Protein AF-A0A8B3FBJ7-F1 (afdb_monomer_lite)

Secondary structure (DSSP, 8-state):
--EEEEE-SSSS-EEEEE-HHHHHHHTTS-HHHHHHHHHHHHHHHHTT-TTEEE-HHHHHHHHHHHHHH-------HHHHHHHHHHHHHHHHSS---HHHHHHHHHHHHHHHHTTS--

pLDDT: mean 89.57, std 11.37, range [34.84, 97.5]

Sequence (118 aa):
MYYSIRKSRASNLHIISFKKSFFKRIENEDGWVVRVFIHVLLHKIREFKPNAVLDLDSESKINDIINKNGDYISNDHVFTVISESFIDGLTHSTIKDFEVIFTAISTFFMKVLASDVK

Structure (mmCIF, N/CA/C/O backbone):
data_AF-A0A8B3FBJ7-F1
#
_entry.id   AF-A0A8B3FBJ7-F1
#
loop_
_atom_site.group_PDB
_atom_site.id
_atom_site.type_symbol
_atom_site.label_atom_id
_atom_site.label_alt_id
_atom_site.label_comp_id
_atom_site.label_asym_id
_atom_site.label_entity_id
_atom_site.label_seq_id
_atom_site.pdbx_PDB_ins_code
_atom_site.Cartn_x
_atom_site.Cartn_y
_atom_site.Cartn_z
_atom_site.occupancy
_atom_site.B_iso_or_equiv
_atom_site.auth_seq_id
_atom_site.auth_comp_id
_atom_site.auth_asym_id
_atom_site.auth_atom_id
_atom_site.pdbx_PDB_model_num
ATOM 1 N N . MET A 1 1 ? 4.885 -4.779 13.371 1.00 77.12 1 MET A N 1
ATOM 2 C CA . MET A 1 1 ? 3.461 -4.515 13.038 1.00 77.12 1 MET A CA 1
ATOM 3 C C . MET A 1 1 ? 3.309 -3.062 12.604 1.00 77.12 1 MET A C 1
ATOM 5 O O . MET A 1 1 ? 3.474 -2.182 13.442 1.00 77.12 1 MET A O 1
ATOM 9 N N . TYR A 1 2 ? 3.052 -2.818 11.318 1.00 89.06 2 TYR A N 1
ATOM 10 C CA . TYR A 1 2 ? 3.086 -1.482 10.704 1.00 89.06 2 TYR A CA 1
ATOM 11 C C . TYR A 1 2 ? 1.847 -0.621 10.899 1.00 89.06 2 TYR A C 1
ATOM 13 O O . TYR A 1 2 ? 1.921 0.593 10.746 1.00 89.06 2 TYR A O 1
ATOM 21 N N . TYR A 1 3 ? 0.733 -1.226 11.280 1.00 92.75 3 TYR A N 1
ATOM 22 C CA . TYR A 1 3 ? -0.527 -0.527 11.461 1.00 92.75 3 TYR A CA 1
ATOM 23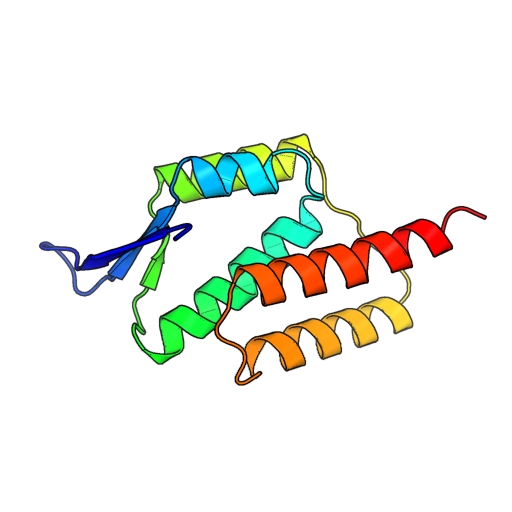 C C . TYR A 1 3 ? -1.313 -1.134 12.624 1.00 92.75 3 TYR A C 1
ATOM 25 O O . TYR A 1 3 ? -0.951 -2.180 13.172 1.00 92.75 3 TYR A O 1
ATOM 33 N N . SER A 1 4 ? -2.377 -0.458 13.024 1.00 94.31 4 SER A N 1
ATOM 34 C CA . SER A 1 4 ? -3.419 -0.972 13.905 1.00 94.31 4 SER A CA 1
ATOM 35 C C . SER A 1 4 ? -4.779 -0.771 13.248 1.00 94.31 4 SER A C 1
ATOM 37 O O . SER A 1 4 ? -4.952 0.120 12.420 1.00 94.31 4 SER A O 1
ATOM 39 N N . ILE A 1 5 ? -5.745 -1.612 13.616 1.00 95.00 5 ILE A N 1
ATOM 40 C CA . ILE A 1 5 ? -7.137 -1.471 13.188 1.00 95.00 5 ILE A CA 1
ATOM 41 C C . ILE A 1 5 ? -7.985 -1.277 14.439 1.00 95.00 5 ILE A C 1
ATOM 43 O O . ILE A 1 5 ? -7.952 -2.113 15.343 1.00 95.00 5 ILE A O 1
ATOM 47 N N . ARG A 1 6 ? -8.770 -0.200 14.484 1.00 94.75 6 ARG A N 1
ATOM 48 C CA . ARG A 1 6 ? -9.762 0.048 15.541 1.00 94.75 6 ARG A CA 1
ATOM 49 C C . ARG A 1 6 ? -11.160 0.160 14.946 1.00 94.75 6 ARG A C 1
ATOM 51 O O . ARG A 1 6 ? -11.324 0.666 13.843 1.00 94.75 6 ARG A O 1
ATOM 58 N N . LYS A 1 7 ? -12.186 -0.289 15.668 1.00 93.94 7 LYS A N 1
ATOM 59 C CA . LYS A 1 7 ? -13.582 -0.035 15.281 1.00 93.94 7 LYS A CA 1
ATOM 60 C C . LYS A 1 7 ? -13.982 1.367 15.747 1.00 93.94 7 LYS A C 1
ATOM 62 O O . LYS A 1 7 ? -13.713 1.723 16.895 1.00 93.94 7 LYS A O 1
ATOM 67 N N . SER A 1 8 ? -14.605 2.152 14.873 1.00 90.31 8 SER A N 1
ATOM 68 C CA . SER A 1 8 ? -15.212 3.427 15.259 1.00 90.31 8 SER A CA 1
ATOM 69 C C . SER A 1 8 ? -16.352 3.191 16.256 1.00 90.31 8 SER A C 1
ATOM 71 O O . SER A 1 8 ? -17.084 2.208 16.160 1.00 90.31 8 SER A O 1
ATOM 73 N N . ARG A 1 9 ? -16.497 4.086 17.240 1.00 86.00 9 ARG A N 1
ATOM 74 C CA . ARG A 1 9 ? -17.629 4.055 18.185 1.00 86.00 9 ARG A CA 1
ATOM 75 C C . ARG A 1 9 ? -18.882 4.708 17.604 1.00 86.00 9 ARG A C 1
ATOM 77 O O . ARG A 1 9 ? -19.982 4.330 17.977 1.00 86.00 9 ARG A O 1
ATOM 84 N N . ALA A 1 10 ? -18.698 5.678 16.709 1.00 84.50 10 ALA A N 1
ATOM 85 C CA . ALA A 1 10 ? -19.773 6.467 16.113 1.00 84.50 10 ALA A CA 1
ATOM 86 C C . ALA A 1 10 ? -20.278 5.889 14.780 1.00 84.50 10 ALA A C 1
ATOM 88 O O . ALA A 1 10 ? -21.314 6.307 14.278 1.00 84.50 10 ALA A O 1
ATOM 89 N N . SER A 1 11 ? -19.545 4.945 14.183 1.00 84.44 11 SER A N 1
ATOM 90 C CA . SER A 1 11 ? -19.869 4.371 12.876 1.00 84.44 11 SER A CA 1
ATOM 91 C C . SER A 1 11 ? -19.444 2.907 12.781 1.00 84.44 11 SER A C 1
ATOM 93 O O . SER A 1 11 ? -18.624 2.427 13.561 1.00 84.44 11 SER A O 1
ATOM 95 N N . ASN A 1 12 ? -19.948 2.190 11.774 1.00 89.00 12 ASN A N 1
ATOM 96 C CA . ASN A 1 12 ? -19.538 0.811 11.474 1.00 89.00 12 ASN A CA 1
ATOM 97 C C . ASN A 1 12 ? -18.198 0.720 10.714 1.00 89.00 12 ASN A C 1
ATOM 99 O O . ASN A 1 12 ? -17.925 -0.289 10.061 1.00 89.00 12 ASN A O 1
ATOM 103 N N . LEU A 1 13 ? -17.369 1.766 10.789 1.00 93.75 13 LEU A N 1
ATOM 104 C CA . LEU A 1 13 ? -16.076 1.837 10.116 1.00 93.75 13 LEU A CA 1
ATOM 105 C C . LEU A 1 13 ? -14.972 1.157 10.929 1.00 93.75 13 LEU A C 1
ATOM 107 O O . LEU A 1 13 ? -14.946 1.207 12.165 1.00 93.75 13 LEU A O 1
ATOM 111 N N . HIS A 1 14 ? -14.012 0.584 10.211 1.00 96.25 14 HIS A N 1
ATOM 112 C CA . HIS A 1 14 ? -12.746 0.113 10.758 1.00 96.25 14 HIS A CA 1
ATOM 113 C C . HIS A 1 14 ? -11.639 1.088 10.354 1.00 96.25 14 HIS A C 1
ATOM 115 O O . HIS A 1 14 ? -11.334 1.234 9.180 1.00 96.25 14 HIS A O 1
ATOM 121 N N . ILE A 1 15 ? -11.046 1.775 11.323 1.00 96.31 15 ILE A N 1
ATOM 122 C CA . ILE A 1 15 ? -10.025 2.794 11.082 1.00 96.31 15 ILE A CA 1
ATOM 123 C C . ILE A 1 15 ? -8.651 2.133 11.155 1.00 96.31 15 ILE A C 1
ATOM 125 O O . ILE A 1 15 ? -8.302 1.548 12.186 1.00 96.31 15 ILE A O 1
ATOM 129 N N . ILE A 1 16 ? -7.891 2.240 10.069 1.00 96.50 16 ILE A N 1
ATOM 130 C CA . ILE A 1 16 ? -6.510 1.782 9.949 1.00 96.50 16 ILE A CA 1
ATOM 131 C C . ILE A 1 16 ? -5.589 2.962 10.254 1.00 96.50 16 ILE A C 1
ATOM 133 O O . ILE A 1 16 ? -5.623 3.969 9.554 1.00 96.50 16 ILE A O 1
ATOM 137 N N . SER A 1 17 ? -4.740 2.825 11.267 1.00 95.81 17 SER A N 1
ATOM 138 C CA . SER A 1 17 ? -3.731 3.832 11.614 1.00 95.81 17 SER A CA 1
ATOM 139 C C . SER A 1 17 ? -2.338 3.245 11.454 1.00 95.81 17 SER A C 1
ATOM 141 O O . SER A 1 17 ? -2.051 2.172 11.992 1.00 95.81 17 SER A O 1
ATOM 143 N N . PHE A 1 18 ? -1.454 3.944 10.747 1.00 95.50 18 PHE A N 1
ATOM 144 C CA . PHE A 1 18 ? -0.082 3.485 10.549 1.00 95.50 18 PHE A CA 1
ATOM 145 C C . PHE A 1 18 ? 0.841 3.937 11.683 1.00 95.50 18 PHE A C 1
ATOM 147 O O . PHE A 1 18 ? 0.693 5.010 12.266 1.00 95.50 18 PHE A O 1
ATOM 154 N N . LYS A 1 19 ? 1.816 3.094 12.027 1.00 94.69 19 LYS A N 1
ATOM 155 C CA . LYS A 1 19 ? 2.805 3.373 13.074 1.00 94.69 19 LYS A CA 1
ATOM 156 C C . LYS A 1 19 ? 4.01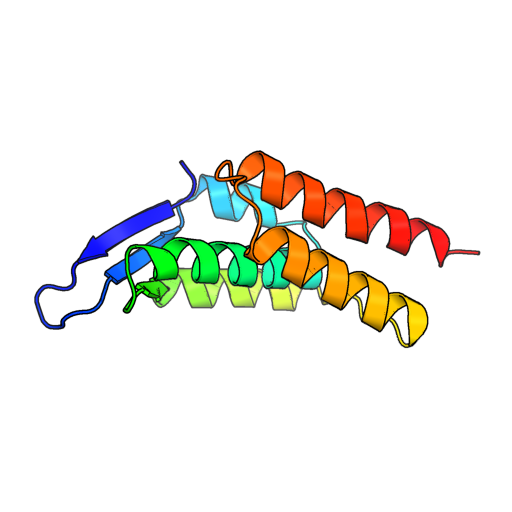8 4.093 12.494 1.00 94.69 19 LYS A C 1
ATOM 158 O O . LYS A 1 19 ? 4.334 3.957 11.319 1.00 94.6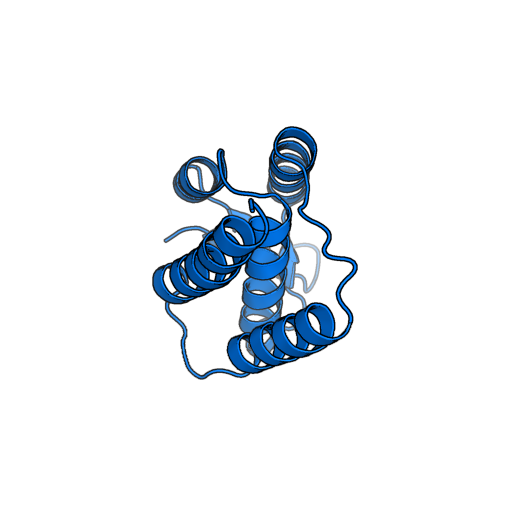9 19 LYS A O 1
ATOM 163 N N . LYS A 1 20 ? 4.795 4.760 13.354 1.00 94.56 20 LYS A N 1
ATOM 164 C CA . LYS A 1 20 ? 6.052 5.439 12.975 1.00 94.56 20 LYS A CA 1
ATOM 165 C C . LYS A 1 20 ? 7.018 4.548 12.182 1.00 94.56 20 LYS A C 1
ATOM 167 O O . LYS A 1 20 ? 7.703 5.043 11.297 1.00 94.56 20 LYS A O 1
ATOM 172 N N . SER A 1 21 ? 7.076 3.249 12.486 1.00 93.75 21 SER A N 1
ATOM 173 C CA . SER A 1 21 ? 7.931 2.302 11.760 1.00 93.75 21 SER A CA 1
ATOM 174 C C . SER A 1 21 ? 7.544 2.159 10.288 1.00 93.75 21 SER A C 1
ATOM 176 O O . SER A 1 21 ? 8.427 1.970 9.465 1.00 93.75 21 SER A O 1
ATOM 178 N N . PHE A 1 22 ? 6.256 2.282 9.956 1.00 94.81 22 PHE A N 1
ATOM 179 C CA . PHE A 1 22 ? 5.785 2.248 8.574 1.00 94.81 22 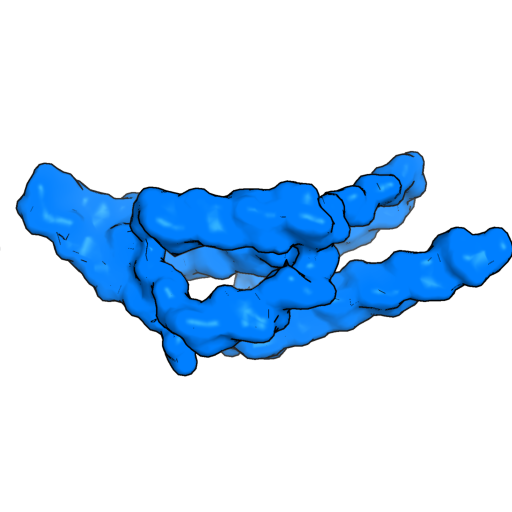PHE A CA 1
ATOM 180 C C . PHE A 1 22 ? 6.252 3.484 7.813 1.00 94.81 22 PHE A C 1
ATOM 182 O O . PHE A 1 22 ? 6.874 3.360 6.769 1.00 94.81 22 PHE A O 1
ATOM 189 N N . PHE A 1 23 ? 6.044 4.672 8.385 1.00 95.75 23 PHE A N 1
ATOM 190 C CA . PHE A 1 23 ? 6.470 5.920 7.751 1.00 95.75 23 PHE A CA 1
ATOM 191 C C . PHE A 1 23 ? 7.980 5.962 7.512 1.00 95.75 23 PHE A C 1
ATOM 193 O O . PHE A 1 23 ? 8.402 6.328 6.428 1.00 95.75 23 PHE A O 1
ATOM 200 N N . LYS A 1 24 ? 8.788 5.489 8.471 1.00 94.56 24 LYS A N 1
ATOM 201 C CA . LYS A 1 24 ? 10.241 5.333 8.276 1.00 94.56 24 LYS A CA 1
ATOM 202 C C . LYS A 1 24 ? 10.600 4.402 7.116 1.00 94.56 24 LYS A C 1
ATOM 204 O O . LYS A 1 24 ? 11.641 4.580 6.501 1.00 94.56 24 LYS A O 1
ATOM 209 N N . ARG A 1 25 ? 9.782 3.377 6.866 1.00 91.94 25 ARG A N 1
ATOM 210 C CA . ARG A 1 25 ? 10.014 2.406 5.793 1.00 91.94 25 ARG A CA 1
ATOM 211 C C . ARG A 1 25 ? 9.747 3.019 4.424 1.00 91.94 25 ARG A C 1
ATOM 213 O O . ARG A 1 25 ? 10.533 2.782 3.522 1.00 91.94 25 ARG A O 1
ATOM 220 N N . ILE A 1 26 ? 8.673 3.798 4.296 1.00 94.75 26 ILE A N 1
ATOM 221 C CA . ILE A 1 26 ? 8.248 4.382 3.016 1.00 94.75 26 ILE A CA 1
ATOM 222 C C . ILE A 1 26 ? 8.852 5.761 2.719 1.00 94.75 26 ILE A C 1
ATOM 224 O O . ILE A 1 26 ? 8.683 6.270 1.621 1.00 94.75 26 ILE A O 1
ATOM 228 N N . GLU A 1 27 ? 9.553 6.374 3.678 1.00 95.19 27 GLU A N 1
ATOM 229 C CA . GLU A 1 27 ? 10.024 7.769 3.617 1.00 95.19 27 GLU A CA 1
ATOM 230 C C . GLU A 1 27 ? 10.817 8.122 2.350 1.00 95.19 27 GLU A C 1
ATOM 232 O O . GLU A 1 27 ? 10.708 9.245 1.858 1.00 95.19 27 GLU A O 1
ATOM 237 N N . ASN A 1 28 ? 11.590 7.171 1.823 1.00 92.62 28 ASN A N 1
ATOM 238 C CA . ASN A 1 28 ? 12.460 7.356 0.657 1.00 92.62 28 ASN A CA 1
ATOM 239 C C . ASN A 1 28 ? 12.067 6.456 -0.525 1.00 92.62 28 ASN A C 1
ATOM 241 O O . ASN A 1 28 ? 12.873 6.245 -1.426 1.00 92.62 28 ASN A O 1
ATOM 245 N N . GLU A 1 29 ? 10.876 5.864 -0.487 1.00 92.44 29 GLU A N 1
ATOM 246 C CA . GLU A 1 29 ? 10.409 4.940 -1.521 1.00 92.44 29 GLU A CA 1
ATOM 247 C C . GLU A 1 29 ? 9.647 5.709 -2.603 1.00 92.44 29 GLU A C 1
ATOM 249 O O . GLU A 1 29 ? 9.026 6.737 -2.317 1.00 92.44 29 GLU A O 1
ATOM 254 N N . ASP A 1 30 ? 9.690 5.206 -3.837 1.00 92.44 30 ASP A N 1
ATOM 255 C CA . ASP A 1 30 ? 8.943 5.775 -4.962 1.00 92.44 30 ASP A CA 1
ATOM 256 C C . ASP A 1 30 ? 7.439 5.830 -4.639 1.00 92.44 30 ASP A C 1
ATOM 258 O O . ASP A 1 30 ? 6.868 4.878 -4.091 1.00 92.44 30 ASP A O 1
ATOM 262 N N . GLY A 1 31 ? 6.785 6.945 -4.964 1.00 93.31 31 GLY A N 1
ATOM 263 C CA . GLY A 1 31 ? 5.371 7.166 -4.676 1.00 93.31 31 GLY A CA 1
ATOM 264 C C . GLY A 1 31 ? 4.468 6.104 -5.302 1.00 93.31 31 GLY A C 1
ATOM 265 O O . GLY A 1 31 ? 3.503 5.670 -4.663 1.00 93.31 31 GLY A O 1
ATOM 266 N N . TRP A 1 32 ? 4.838 5.572 -6.471 1.00 91.50 32 TRP A N 1
ATOM 267 C CA . TRP A 1 32 ? 4.119 4.483 -7.122 1.00 91.50 32 TRP A CA 1
ATOM 268 C C . TRP A 1 32 ? 4.175 3.194 -6.297 1.00 91.50 32 TRP A C 1
ATOM 270 O O . TRP A 1 32 ? 3.144 2.564 -6.047 1.00 91.50 32 TRP A O 1
ATOM 280 N N . VAL A 1 33 ? 5.359 2.835 -5.787 1.00 93.44 33 VAL A N 1
ATOM 281 C CA . VAL A 1 33 ? 5.544 1.681 -4.888 1.00 93.44 33 VAL A CA 1
ATOM 282 C C . VAL A 1 33 ? 4.665 1.831 -3.647 1.00 93.44 33 VAL A C 1
ATOM 284 O O . VAL A 1 33 ? 3.973 0.884 -3.254 1.00 93.44 33 VAL A O 1
ATOM 287 N N . VAL A 1 34 ? 4.638 3.029 -3.055 1.00 95.50 34 VAL A N 1
ATOM 288 C CA . VAL A 1 34 ? 3.801 3.321 -1.886 1.00 95.50 34 VAL A CA 1
ATOM 289 C C . VAL A 1 34 ? 2.313 3.181 -2.226 1.00 95.50 34 VAL A C 1
ATOM 291 O O . VAL A 1 34 ? 1.593 2.507 -1.485 1.00 95.50 34 VAL A O 1
ATOM 294 N N . ARG A 1 35 ? 1.837 3.741 -3.347 1.00 94.19 35 ARG A N 1
ATOM 295 C CA . ARG A 1 35 ? 0.429 3.619 -3.777 1.00 94.19 35 ARG A CA 1
ATOM 296 C C . ARG A 1 35 ? 0.011 2.172 -3.979 1.00 94.19 35 ARG A C 1
ATOM 298 O O . ARG A 1 35 ? -1.018 1.761 -3.440 1.00 94.19 35 ARG A O 1
ATOM 305 N N . VAL A 1 36 ? 0.805 1.401 -4.721 1.00 94.56 36 VAL A N 1
ATOM 306 C CA . VAL A 1 36 ? 0.517 -0.012 -4.997 1.00 94.56 36 VAL A CA 1
ATOM 307 C C . VAL A 1 36 ? 0.454 -0.800 -3.693 1.00 94.56 36 VAL A C 1
ATOM 309 O O . VAL A 1 36 ? -0.490 -1.559 -3.468 1.00 94.56 36 VAL A O 1
ATOM 312 N N . PHE A 1 37 ? 1.408 -0.580 -2.787 1.00 95.75 37 PHE A N 1
ATOM 313 C CA . PHE A 1 37 ? 1.389 -1.247 -1.492 1.00 95.75 37 PHE A CA 1
ATOM 314 C C . PHE A 1 37 ? 0.136 -0.904 -0.676 1.00 95.75 37 PHE A C 1
ATOM 316 O O . PHE A 1 37 ? -0.513 -1.808 -0.147 1.00 95.75 37 PHE A O 1
ATOM 323 N N . ILE A 1 38 ? -0.234 0.379 -0.590 1.00 96.25 38 ILE A N 1
ATOM 324 C CA . ILE A 1 38 ? -1.438 0.814 0.130 1.00 96.25 38 ILE A CA 1
ATOM 325 C C . ILE A 1 38 ? -2.701 0.208 -0.489 1.00 96.25 38 ILE A C 1
ATOM 327 O O . ILE A 1 38 ? -3.570 -0.251 0.254 1.00 96.25 38 ILE A O 1
ATOM 331 N N . HIS A 1 39 ? -2.786 0.140 -1.819 1.00 95.50 39 HIS A N 1
ATOM 332 C CA . HIS A 1 39 ? -3.888 -0.511 -2.525 1.00 95.50 39 HIS A CA 1
ATOM 333 C C . HIS A 1 39 ? -4.030 -1.988 -2.122 1.00 95.50 39 HIS A C 1
ATOM 335 O O . HIS A 1 39 ? -5.085 -2.392 -1.624 1.00 95.50 39 HIS A O 1
ATOM 341 N N . VAL A 1 40 ? -2.954 -2.772 -2.257 1.00 96.12 40 VAL A N 1
ATOM 342 C CA . VAL A 1 40 ? -2.944 -4.208 -1.925 1.00 96.12 40 VAL A CA 1
ATOM 343 C C . VAL A 1 40 ? -3.283 -4.431 -0.448 1.00 96.12 40 VAL A C 1
ATOM 345 O O . VAL A 1 40 ? -4.103 -5.286 -0.107 1.00 96.12 40 VAL A O 1
ATOM 348 N N . LEU A 1 41 ? -2.684 -3.641 0.447 1.00 94.75 41 LEU A N 1
ATOM 349 C CA . LEU A 1 41 ? -2.932 -3.708 1.885 1.00 94.75 41 LEU A CA 1
ATOM 350 C C . LEU A 1 41 ? -4.406 -3.444 2.221 1.00 94.75 41 LEU A C 1
ATOM 352 O O . LEU A 1 41 ? -5.007 -4.197 2.990 1.00 94.75 41 LEU A O 1
ATOM 356 N N . LEU A 1 42 ? -4.995 -2.388 1.654 1.00 94.81 42 LEU A N 1
ATOM 357 C CA . LEU A 1 42 ? -6.395 -2.037 1.885 1.00 94.81 42 LEU A CA 1
ATOM 358 C C . LEU A 1 42 ? -7.341 -3.120 1.381 1.00 94.81 42 LEU A C 1
ATOM 360 O O . LEU A 1 42 ? -8.276 -3.473 2.102 1.00 94.81 42 LEU A O 1
ATOM 364 N N . HIS A 1 43 ? -7.095 -3.663 0.187 1.00 95.25 43 HIS A N 1
ATOM 365 C CA . HIS A 1 43 ? -7.902 -4.750 -0.358 1.00 95.25 43 HIS A CA 1
ATOM 366 C C . HIS A 1 43 ? -7.899 -5.960 0.578 1.00 95.25 43 HIS A C 1
ATOM 368 O O . HIS A 1 43 ? -8.955 -6.392 1.044 1.00 95.25 43 HIS A O 1
ATOM 374 N N . LYS A 1 44 ? -6.707 -6.434 0.959 1.00 93.94 44 LYS A N 1
ATOM 375 C CA . LYS A 1 44 ? -6.563 -7.581 1.863 1.00 93.94 44 LYS A CA 1
ATOM 376 C C . LYS A 1 44 ? -7.203 -7.338 3.228 1.00 93.94 44 LYS A C 1
ATOM 378 O O . LYS A 1 44 ? -7.794 -8.249 3.798 1.00 93.94 44 LYS A O 1
ATOM 383 N N . ILE A 1 45 ? -7.123 -6.121 3.775 1.00 94.00 45 ILE A N 1
ATOM 384 C CA . ILE A 1 45 ? -7.816 -5.793 5.031 1.00 94.00 45 ILE A CA 1
ATOM 385 C C . ILE A 1 45 ? -9.338 -5.850 4.856 1.00 94.00 45 ILE A C 1
ATOM 387 O O . ILE A 1 45 ? -10.044 -6.339 5.744 1.00 94.00 45 ILE A O 1
ATOM 391 N N . ARG A 1 46 ? -9.855 -5.366 3.724 1.00 95.00 46 ARG A N 1
ATOM 392 C CA . ARG A 1 46 ? -11.296 -5.308 3.452 1.00 95.00 46 ARG A CA 1
ATOM 393 C C . ARG A 1 46 ? -11.944 -6.680 3.300 1.00 95.00 46 ARG A C 1
ATOM 395 O O . ARG A 1 46 ? -13.107 -6.807 3.667 1.00 95.00 46 ARG A O 1
ATOM 402 N N . GLU A 1 47 ? -11.196 -7.713 2.919 1.00 93.12 47 GLU A N 1
ATOM 403 C CA . GLU A 1 47 ? -11.690 -9.101 2.904 1.00 93.12 47 GLU A CA 1
ATOM 404 C C . GLU A 1 47 ? -12.224 -9.566 4.270 1.00 93.12 47 GLU A C 1
ATOM 406 O O . GLU A 1 47 ? -13.187 -10.324 4.338 1.00 93.12 47 GLU A O 1
ATOM 411 N N . PHE A 1 48 ? -11.640 -9.089 5.377 1.00 92.50 48 PHE A N 1
ATOM 412 C CA . PHE A 1 48 ? -12.076 -9.449 6.734 1.00 92.50 48 PHE A CA 1
ATOM 413 C C . PHE A 1 48 ? -12.606 -8.261 7.559 1.00 92.50 48 PHE A C 1
ATOM 415 O O . PHE A 1 48 ? -13.150 -8.456 8.654 1.00 92.50 48 PHE A O 1
ATOM 422 N N . LYS A 1 49 ? -12.461 -7.026 7.058 1.00 94.62 49 LYS A N 1
ATOM 423 C CA . LYS A 1 49 ? -13.028 -5.777 7.599 1.00 94.62 49 LYS A CA 1
ATOM 424 C C . LYS A 1 49 ? -13.595 -4.918 6.455 1.00 94.62 49 LYS A C 1
ATOM 426 O O . LYS A 1 49 ? -12.977 -3.915 6.107 1.00 94.62 49 LYS A O 1
ATOM 431 N N . PRO A 1 50 ? -14.780 -5.244 5.906 1.00 92.50 50 PRO A N 1
ATOM 432 C CA . PRO A 1 50 ? -15.299 -4.629 4.674 1.00 92.50 50 PRO A CA 1
ATOM 433 C C . PRO A 1 50 ? -15.332 -3.094 4.669 1.00 92.50 50 PRO A C 1
ATOM 435 O O . PRO A 1 50 ? -15.023 -2.465 3.665 1.00 92.50 50 PRO A O 1
ATOM 438 N N . ASN A 1 51 ? -15.612 -2.476 5.819 1.00 94.50 51 ASN A N 1
ATOM 439 C CA . ASN A 1 51 ? -15.705 -1.020 5.968 1.00 94.50 51 ASN A CA 1
ATOM 440 C C . ASN A 1 51 ? -14.396 -0.382 6.468 1.00 94.50 51 ASN A C 1
ATOM 442 O O . ASN A 1 51 ? -14.424 0.531 7.302 1.00 94.50 51 ASN A O 1
ATOM 446 N N . ALA A 1 52 ? -13.245 -0.915 6.050 1.00 95.31 52 ALA A N 1
ATOM 447 C CA . ALA A 1 52 ? -11.949 -0.398 6.463 1.00 95.31 52 ALA A CA 1
ATOM 448 C C . ALA A 1 52 ? -11.526 0.842 5.662 1.00 95.31 52 ALA A C 1
ATOM 450 O O . ALA A 1 52 ? -11.531 0.845 4.424 1.00 95.31 52 ALA A O 1
ATOM 451 N N . VAL A 1 53 ? -11.131 1.881 6.395 1.00 95.25 53 VAL A N 1
ATOM 452 C CA . VAL A 1 53 ? -10.681 3.182 5.888 1.00 95.25 53 VAL A CA 1
ATOM 453 C C . VAL A 1 53 ? -9.399 3.602 6.596 1.00 95.25 53 VAL A C 1
ATOM 455 O O . VAL A 1 53 ? -9.140 3.173 7.725 1.00 95.25 53 VAL A O 1
ATOM 458 N N . LEU A 1 54 ? -8.598 4.437 5.941 1.00 95.94 54 LEU A N 1
ATOM 459 C CA . LEU A 1 54 ? -7.433 5.035 6.577 1.00 95.94 54 LEU A CA 1
ATOM 460 C C . LEU A 1 54 ? -7.863 6.120 7.565 1.00 95.94 54 LEU A C 1
ATOM 462 O O . LEU A 1 54 ? -8.867 6.806 7.393 1.00 95.94 54 LEU A O 1
ATOM 466 N N . ASP A 1 55 ? -7.100 6.230 8.639 1.00 95.06 55 ASP A N 1
ATOM 467 C CA . ASP A 1 55 ? -7.078 7.405 9.491 1.00 95.06 55 ASP A CA 1
ATOM 468 C C . ASP A 1 55 ? -6.581 8.631 8.704 1.00 95.06 55 ASP A C 1
ATOM 470 O O . ASP A 1 55 ? -5.616 8.520 7.949 1.00 95.06 55 ASP A O 1
ATOM 474 N N . LEU A 1 56 ? -7.214 9.790 8.913 1.00 94.44 56 LEU A N 1
ATOM 475 C CA . LEU A 1 56 ? -6.939 11.020 8.157 1.00 94.44 56 LEU A CA 1
ATOM 476 C C . LEU A 1 56 ? -5.485 11.489 8.303 1.00 94.44 56 LEU A C 1
ATOM 478 O O . LEU A 1 56 ? -4.865 11.882 7.317 1.00 94.44 56 LEU A O 1
ATOM 482 N N . ASP A 1 57 ? -4.913 11.404 9.508 1.00 95.44 57 ASP A N 1
ATOM 483 C CA . ASP A 1 57 ? -3.514 11.788 9.736 1.00 95.44 57 ASP A CA 1
ATOM 484 C C . ASP A 1 57 ? -2.558 10.857 8.988 1.00 95.44 57 ASP A C 1
ATOM 486 O O . ASP A 1 57 ? -1.514 11.278 8.484 1.00 95.44 57 ASP A O 1
ATOM 490 N N . SER A 1 58 ? -2.901 9.570 8.935 1.00 95.38 58 SER A N 1
ATOM 491 C CA . SER A 1 58 ? -2.118 8.574 8.218 1.00 95.38 58 SER A CA 1
ATOM 492 C C . SER A 1 58 ? -2.201 8.764 6.705 1.00 95.38 58 SER A C 1
ATOM 494 O O . SER A 1 58 ? -1.172 8.706 6.037 1.00 95.38 58 SER A O 1
ATOM 496 N N . GLU A 1 59 ? -3.400 9.010 6.180 1.00 96.56 59 GLU A N 1
ATOM 497 C CA . GLU A 1 59 ? -3.643 9.297 4.765 1.00 96.56 59 GLU A CA 1
ATOM 498 C C . GLU A 1 59 ? -2.892 10.554 4.314 1.00 96.56 59 GLU A C 1
ATOM 500 O O . GLU A 1 59 ? -2.159 10.509 3.328 1.00 96.56 59 GLU A O 1
ATOM 505 N N . SER A 1 60 ? -2.989 11.638 5.088 1.00 97.50 60 SER A N 1
ATOM 506 C CA . SER A 1 60 ? -2.276 12.892 4.827 1.00 97.50 60 SER A CA 1
ATOM 507 C C . SER A 1 60 ? -0.762 12.673 4.726 1.00 97.50 60 SER A C 1
ATOM 509 O O . SER A 1 60 ? -0.149 12.989 3.710 1.00 97.50 60 SER A O 1
ATOM 511 N N . LYS A 1 61 ? -0.160 11.997 5.714 1.00 97.00 61 LYS A N 1
ATOM 512 C CA . LYS A 1 61 ? 1.287 11.717 5.717 1.00 97.00 61 LYS A CA 1
ATOM 513 C C . LYS A 1 61 ? 1.740 10.814 4.576 1.00 97.00 61 LYS A C 1
ATOM 515 O O . LYS A 1 61 ? 2.848 10.980 4.077 1.00 97.00 61 LYS A O 1
ATOM 520 N N . ILE A 1 62 ? 0.930 9.825 4.199 1.00 96.88 62 ILE A N 1
ATOM 521 C CA . ILE A 1 62 ? 1.227 8.969 3.044 1.00 96.88 62 ILE A CA 1
ATOM 522 C C . ILE A 1 62 ? 1.249 9.817 1.772 1.00 96.88 62 ILE A C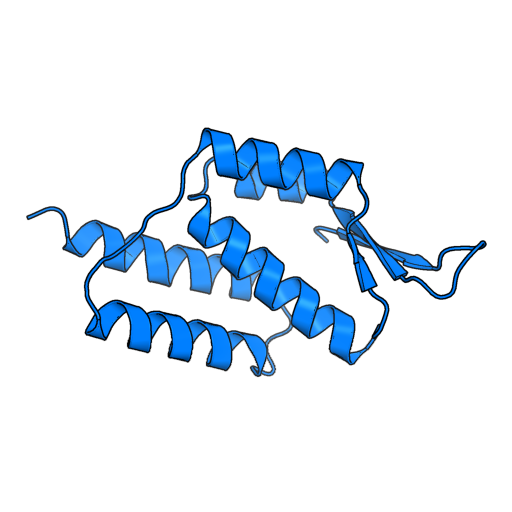 1
ATOM 524 O O . ILE A 1 62 ? 2.195 9.717 0.995 1.00 96.88 62 ILE A O 1
ATOM 528 N N . ASN A 1 63 ? 0.251 10.682 1.591 1.00 96.50 63 ASN A N 1
ATOM 529 C CA . ASN A 1 63 ? 0.174 11.568 0.435 1.00 96.50 63 ASN A CA 1
ATOM 530 C C . ASN A 1 63 ? 1.333 12.570 0.399 1.00 96.50 63 ASN A C 1
ATOM 532 O O . ASN A 1 63 ? 1.890 12.794 -0.670 1.00 96.50 63 ASN A O 1
ATOM 536 N N . ASP A 1 64 ? 1.754 13.110 1.543 1.00 97.12 64 ASP A N 1
ATOM 537 C CA . ASP A 1 64 ? 2.930 13.983 1.622 1.00 97.12 64 ASP A CA 1
ATOM 538 C C . ASP A 1 64 ? 4.206 13.270 1.151 1.00 97.12 64 ASP A C 1
AT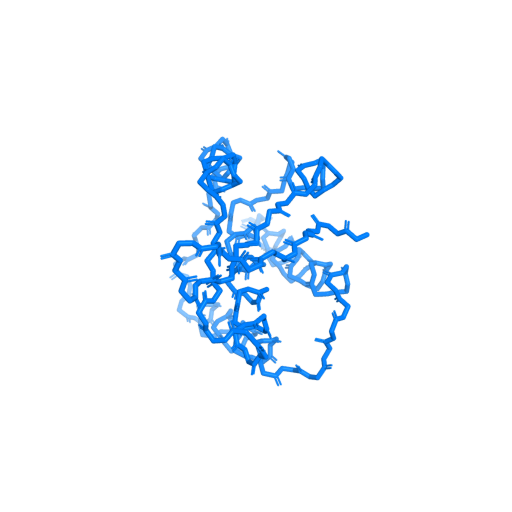OM 540 O O . ASP A 1 64 ? 4.984 13.835 0.384 1.00 97.12 64 ASP A O 1
ATOM 544 N N . ILE A 1 65 ? 4.413 12.015 1.571 1.00 96.31 65 ILE A N 1
ATOM 545 C CA . ILE A 1 65 ? 5.569 11.202 1.157 1.00 96.31 65 ILE A CA 1
ATOM 546 C C . ILE A 1 65 ? 5.524 10.925 -0.346 1.00 96.31 65 ILE A C 1
ATOM 548 O O . ILE A 1 65 ? 6.521 11.118 -1.037 1.00 96.31 65 ILE A O 1
ATOM 552 N N . ILE A 1 66 ? 4.363 10.521 -0.857 1.00 95.62 66 ILE A N 1
ATOM 553 C CA . ILE A 1 66 ? 4.153 10.274 -2.284 1.00 95.62 66 ILE A CA 1
ATOM 554 C C . ILE A 1 66 ? 4.434 11.541 -3.104 1.00 95.62 66 ILE A C 1
ATOM 556 O O . ILE A 1 66 ? 5.190 11.499 -4.068 1.00 95.62 66 ILE A O 1
ATOM 560 N N . ASN A 1 67 ? 3.876 12.685 -2.703 1.00 95.56 67 ASN A N 1
ATOM 561 C CA . ASN A 1 67 ? 4.064 13.955 -3.407 1.00 95.56 67 ASN A CA 1
ATOM 562 C C . ASN A 1 67 ? 5.524 14.420 -3.374 1.00 95.56 67 ASN A C 1
ATOM 564 O O . ASN A 1 67 ? 6.008 14.999 -4.343 1.00 95.56 67 ASN A O 1
ATOM 568 N N . LYS A 1 68 ? 6.224 14.170 -2.263 1.00 96.12 68 LYS A N 1
ATOM 569 C CA . LYS A 1 68 ? 7.647 14.483 -2.110 1.00 96.12 68 LYS A CA 1
ATOM 570 C C . LYS A 1 68 ? 8.522 13.627 -3.029 1.00 96.12 68 LYS A C 1
ATOM 572 O O . LYS A 1 68 ? 9.480 14.149 -3.591 1.00 96.12 68 LYS A O 1
ATOM 577 N N . ASN A 1 69 ? 8.226 12.333 -3.137 1.00 92.88 69 ASN A N 1
ATOM 578 C CA . ASN A 1 69 ? 9.094 11.379 -3.827 1.00 92.88 69 ASN A CA 1
ATOM 579 C C . ASN A 1 69 ? 8.744 11.228 -5.317 1.00 92.88 69 ASN A C 1
ATOM 581 O O . ASN A 1 69 ? 9.598 10.809 -6.093 1.00 92.88 69 ASN A O 1
ATOM 585 N N . GLY A 1 70 ? 7.535 11.630 -5.718 1.00 89.25 70 GLY A N 1
ATOM 586 C CA . GLY A 1 70 ? 7.036 11.490 -7.083 1.00 89.25 70 GLY A CA 1
ATOM 587 C C . GLY A 1 70 ? 6.620 10.056 -7.408 1.00 89.25 70 GLY A C 1
ATOM 588 O O . GLY A 1 70 ? 6.968 9.118 -6.696 1.00 89.25 70 GLY A O 1
ATOM 589 N N . ASP A 1 71 ? 5.869 9.902 -8.496 1.00 85.69 71 ASP A N 1
ATOM 590 C CA . ASP A 1 71 ? 5.517 8.594 -9.044 1.00 85.69 71 ASP A CA 1
ATOM 591 C C . ASP A 1 71 ? 6.289 8.360 -10.332 1.00 85.69 71 ASP A C 1
ATOM 593 O O . ASP A 1 71 ? 6.322 9.229 -11.211 1.00 85.69 71 ASP A O 1
ATOM 597 N N . TYR A 1 72 ? 6.809 7.151 -10.500 1.00 79.12 72 TYR A N 1
ATOM 598 C CA . TYR A 1 72 ? 7.169 6.706 -11.832 1.00 79.12 72 TYR A CA 1
ATOM 599 C C . TYR A 1 72 ? 5.927 6.363 -12.666 1.00 79.12 72 TYR A C 1
ATOM 601 O O . TYR A 1 72 ? 5.048 5.611 -12.242 1.00 79.12 72 TYR A O 1
ATOM 609 N N . ILE A 1 73 ? 5.897 6.875 -13.897 1.00 72.50 73 ILE A N 1
ATOM 610 C CA . ILE A 1 73 ? 4.876 6.580 -14.901 1.00 72.50 73 ILE A CA 1
ATOM 611 C C . ILE A 1 73 ? 5.597 6.041 -16.136 1.00 72.50 73 ILE A C 1
ATOM 613 O O . ILE A 1 73 ? 6.350 6.768 -16.783 1.00 72.50 73 ILE A O 1
ATOM 617 N N . SER A 1 74 ? 5.362 4.773 -16.470 1.00 72.75 74 SER A N 1
ATOM 618 C CA . SER A 1 74 ? 5.782 4.211 -17.755 1.00 72.75 74 SER A CA 1
ATOM 619 C C . SER A 1 74 ? 4.683 4.411 -18.790 1.00 72.75 74 SER A C 1
ATOM 621 O O . SER A 1 74 ? 3.511 4.158 -18.511 1.00 72.75 74 SER A O 1
ATOM 623 N N . ASN A 1 75 ? 5.076 4.811 -19.998 1.00 74.06 75 ASN A N 1
ATOM 624 C CA . ASN A 1 75 ? 4.185 4.888 -21.156 1.00 74.06 75 ASN A CA 1
ATOM 625 C C . ASN A 1 75 ? 4.234 3.614 -22.023 1.00 74.06 75 ASN A C 1
ATOM 627 O O . ASN A 1 75 ? 3.650 3.588 -23.107 1.00 74.06 75 ASN A O 1
ATOM 631 N N . ASP A 1 76 ? 4.941 2.568 -21.584 1.00 83.88 76 ASP A N 1
ATOM 632 C CA . ASP A 1 76 ? 4.993 1.287 -22.285 1.00 83.88 76 ASP A CA 1
ATOM 633 C C . ASP A 1 76 ? 3.739 0.461 -21.962 1.00 83.88 76 ASP A C 1
ATOM 635 O O . ASP A 1 76 ? 3.549 -0.023 -20.845 1.00 83.88 76 ASP A O 1
ATOM 639 N N . HIS A 1 77 ? 2.893 0.265 -22.974 1.00 85.62 77 HIS A N 1
ATOM 640 C CA . HIS A 1 77 ? 1.655 -0.503 -22.860 1.00 85.62 77 HIS A CA 1
ATOM 641 C C . HIS A 1 77 ? 1.884 -1.944 -22.369 1.00 85.62 77 HIS A C 1
ATOM 643 O O . HIS A 1 77 ? 1.065 -2.485 -21.625 1.00 85.62 77 HIS A O 1
ATOM 649 N N . VAL A 1 78 ? 2.966 -2.607 -22.786 1.00 87.38 78 VAL A N 1
ATOM 650 C CA . VAL A 1 78 ? 3.282 -3.969 -22.328 1.00 87.38 78 VAL A CA 1
ATOM 651 C C . VAL A 1 78 ? 3.623 -3.936 -20.844 1.00 87.38 78 VAL A C 1
ATOM 653 O O . VAL A 1 78 ? 3.112 -4.754 -20.077 1.00 87.38 78 VAL A O 1
ATOM 656 N N . PHE A 1 79 ? 4.426 -2.963 -20.414 1.00 84.00 79 PHE A N 1
ATOM 657 C CA . PHE A 1 79 ? 4.748 -2.799 -19.001 1.00 84.00 79 PHE A CA 1
ATOM 658 C C . PHE A 1 79 ? 3.517 -2.462 -18.149 1.00 84.00 79 PHE A C 1
ATOM 660 O O . PHE A 1 79 ? 3.391 -2.990 -17.040 1.00 84.00 79 PHE A O 1
ATOM 667 N N . THR A 1 80 ? 2.583 -1.653 -18.659 1.00 86.25 80 THR A N 1
ATOM 668 C CA . THR A 1 80 ? 1.299 -1.387 -17.992 1.00 86.25 80 THR A CA 1
ATOM 669 C C . THR A 1 80 ? 0.541 -2.687 -17.732 1.00 86.25 80 THR A C 1
ATOM 671 O O . THR A 1 80 ? 0.201 -2.970 -16.586 1.00 86.25 80 THR A O 1
ATOM 674 N N . VAL A 1 81 ? 0.367 -3.533 -18.754 1.00 89.81 81 VAL A N 1
ATOM 675 C CA . VAL A 1 81 ? -0.347 -4.816 -18.622 1.00 89.81 81 VAL A CA 1
ATOM 676 C C . VAL A 1 81 ? 0.347 -5.759 -17.632 1.00 89.81 81 VAL A C 1
ATOM 678 O O . VAL A 1 81 ? -0.314 -6.411 -16.819 1.00 89.81 81 VAL A O 1
ATOM 681 N N . ILE A 1 82 ? 1.683 -5.834 -17.667 1.00 89.12 82 ILE A N 1
ATOM 682 C CA . ILE A 1 82 ? 2.455 -6.653 -16.718 1.00 89.12 82 ILE A CA 1
ATOM 683 C C . ILE A 1 82 ? 2.272 -6.126 -15.291 1.00 89.12 82 ILE A C 1
ATOM 685 O O . ILE A 1 82 ? 2.056 -6.916 -14.371 1.00 89.12 82 ILE A O 1
ATOM 689 N N . SER A 1 83 ? 2.332 -4.807 -15.103 1.00 89.75 83 SER A N 1
ATOM 690 C CA . SER A 1 83 ? 2.148 -4.167 -13.799 1.00 89.75 83 SER A CA 1
ATOM 691 C C . SER A 1 83 ? 0.750 -4.424 -13.244 1.00 89.75 83 SER A C 1
ATOM 693 O O . SER A 1 83 ? 0.624 -4.835 -12.095 1.00 89.75 83 SER A O 1
ATOM 695 N N . GLU A 1 84 ? -0.294 -4.260 -14.055 1.00 91.62 84 GLU A N 1
ATOM 696 C CA . GLU A 1 84 ? -1.676 -4.561 -13.665 1.00 91.62 84 GLU A CA 1
ATOM 697 C C . GLU A 1 84 ? -1.840 -6.029 -13.258 1.00 91.62 84 GLU A C 1
ATOM 699 O O . GLU A 1 84 ? -2.362 -6.316 -12.181 1.00 91.62 84 GLU A O 1
ATOM 704 N N . SER A 1 85 ? -1.311 -6.955 -14.064 1.00 94.12 85 SER A N 1
ATOM 705 C CA . SER A 1 85 ? -1.359 -8.395 -13.775 1.00 94.12 85 SER A CA 1
ATOM 706 C C . SER A 1 85 ? -0.623 -8.747 -12.477 1.00 94.12 85 SER A C 1
ATOM 708 O O . SER A 1 85 ? -1.078 -9.582 -11.694 1.00 94.12 85 SER A O 1
ATOM 710 N N . PHE A 1 86 ? 0.519 -8.103 -12.223 1.00 93.75 86 PHE A N 1
ATOM 711 C CA . PHE A 1 86 ? 1.284 -8.279 -10.992 1.00 93.75 86 PHE A CA 1
ATOM 712 C C . PHE A 1 86 ? 0.522 -7.759 -9.765 1.00 93.75 86 PHE A C 1
ATOM 714 O O . PHE A 1 86 ? 0.464 -8.444 -8.740 1.00 93.75 86 PHE A O 1
ATOM 721 N N . ILE A 1 87 ? -0.085 -6.573 -9.868 1.00 94.88 87 ILE A N 1
ATOM 722 C CA . ILE A 1 87 ? -0.880 -5.968 -8.793 1.00 94.88 87 ILE A CA 1
ATOM 723 C C . ILE A 1 87 ? -2.098 -6.842 -8.481 1.00 94.88 87 ILE A C 1
ATOM 725 O O . ILE A 1 87 ? -2.352 -7.129 -7.308 1.00 94.88 87 ILE A O 1
ATOM 729 N N . ASP A 1 88 ? -2.813 -7.313 -9.502 1.00 95.81 88 ASP A N 1
ATOM 730 C CA . ASP A 1 88 ? -3.957 -8.215 -9.346 1.00 95.81 88 ASP A CA 1
ATOM 731 C C . ASP A 1 88 ? -3.555 -9.539 -8.675 1.00 95.81 88 ASP A C 1
ATOM 733 O O . ASP A 1 88 ? -4.142 -9.944 -7.666 1.00 95.81 88 ASP A O 1
ATOM 737 N N . GLY A 1 89 ? -2.475 -10.163 -9.155 1.00 95.69 89 GLY A N 1
ATOM 738 C CA . GLY A 1 89 ? -1.940 -11.394 -8.577 1.00 95.69 89 GLY A CA 1
ATOM 739 C C . GLY A 1 89 ? -1.536 -11.233 -7.108 1.00 95.69 89 GLY A C 1
ATOM 740 O O . GLY A 1 89 ? -1.867 -12.079 -6.274 1.00 95.69 89 GLY A O 1
ATOM 741 N N . LEU A 1 90 ? -0.871 -10.130 -6.745 1.00 95.38 90 LEU A N 1
ATOM 742 C CA . LEU A 1 90 ? -0.540 -9.834 -5.347 1.00 95.38 90 LEU A CA 1
ATOM 743 C C . LEU A 1 90 ? -1.789 -9.617 -4.493 1.00 95.38 90 LEU A C 1
ATOM 745 O O . LEU A 1 90 ? -1.857 -10.125 -3.365 1.00 95.38 90 LEU A O 1
ATOM 749 N N . THR A 1 91 ? -2.771 -8.897 -5.028 1.00 95.38 91 THR A N 1
ATOM 750 C CA . THR A 1 91 ? -4.034 -8.576 -4.360 1.00 95.38 91 THR A CA 1
ATOM 751 C C . THR A 1 91 ? -4.785 -9.847 -3.972 1.00 95.38 91 THR A C 1
ATOM 753 O O . THR A 1 91 ? -5.134 -10.006 -2.800 1.00 95.38 91 THR A O 1
ATOM 756 N N . HIS A 1 92 ? -4.879 -10.812 -4.888 1.00 94.56 92 HIS A N 1
ATOM 757 C CA . HIS A 1 92 ? -5.568 -12.092 -4.686 1.00 94.56 92 HIS A CA 1
ATOM 758 C C . HIS A 1 92 ? -4.686 -13.215 -4.109 1.00 94.56 92 HIS A C 1
ATOM 760 O O . HIS A 1 92 ? -5.169 -14.311 -3.823 1.00 94.56 92 HIS A O 1
ATOM 766 N N . SER A 1 93 ? -3.389 -12.966 -3.902 1.00 94.00 93 SER A N 1
ATOM 767 C CA . SER A 1 93 ? -2.477 -13.963 -3.327 1.00 94.00 93 SER A CA 1
ATOM 768 C C . SER A 1 93 ? -2.829 -14.344 -1.881 1.00 94.00 93 SER A C 1
ATOM 770 O O . SER A 1 93 ? -3.341 -13.543 -1.095 1.00 94.00 93 SER A O 1
ATOM 772 N N . THR A 1 94 ? -2.443 -15.555 -1.473 1.00 92.56 94 THR A N 1
ATOM 773 C CA . THR A 1 94 ? -2.586 -16.040 -0.087 1.00 92.56 94 THR A CA 1
ATOM 774 C C . THR A 1 94 ? -1.542 -15.463 0.877 1.00 92.56 94 THR A C 1
ATOM 776 O O . THR A 1 94 ? -1.613 -15.713 2.084 1.00 92.56 94 THR A O 1
ATOM 779 N N . ILE A 1 95 ? -0.577 -14.684 0.375 1.00 92.75 95 ILE A N 1
ATOM 780 C CA . ILE A 1 95 ? 0.473 -14.051 1.176 1.00 92.75 95 ILE A CA 1
ATOM 781 C C . ILE A 1 95 ? -0.160 -12.981 2.073 1.00 92.75 95 ILE A C 1
ATOM 783 O O . ILE A 1 95 ? -0.857 -12.081 1.605 1.00 92.75 95 ILE A O 1
ATOM 787 N N . LYS A 1 96 ? 0.105 -13.080 3.380 1.00 87.75 96 LYS A N 1
ATOM 788 C CA . LYS A 1 96 ? -0.383 -12.139 4.407 1.00 87.75 96 LYS A CA 1
ATOM 789 C C . LYS A 1 96 ? 0.724 -11.292 5.027 1.00 87.75 96 LYS A C 1
ATOM 791 O O . LYS A 1 96 ? 0.430 -10.344 5.751 1.00 87.75 96 LYS A O 1
ATOM 796 N N . ASP A 1 97 ? 1.981 -11.657 4.794 1.00 90.88 97 ASP A N 1
ATOM 797 C CA . ASP A 1 97 ? 3.116 -10.923 5.334 1.00 90.88 97 ASP A CA 1
ATOM 798 C C . ASP A 1 97 ? 3.338 -9.641 4.527 1.00 90.88 97 ASP A C 1
ATOM 800 O O . ASP A 1 97 ? 3.744 -9.667 3.364 1.00 90.88 97 ASP A O 1
ATOM 804 N N . PHE A 1 98 ? 3.056 -8.506 5.160 1.00 88.19 98 PHE A N 1
ATOM 805 C CA . PHE A 1 98 ? 3.176 -7.202 4.526 1.00 88.19 98 PHE A CA 1
ATOM 806 C C . PHE A 1 98 ? 4.618 -6.805 4.219 1.00 88.19 98 PHE A C 1
ATOM 808 O O . PHE A 1 98 ? 4.817 -6.039 3.285 1.00 88.19 98 PHE A O 1
ATOM 815 N N . GLU A 1 99 ? 5.612 -7.325 4.941 1.00 90.19 99 GLU A N 1
ATOM 816 C CA . GLU A 1 99 ? 7.023 -7.085 4.608 1.00 90.19 99 GLU A CA 1
ATOM 817 C C . GLU A 1 99 ? 7.380 -7.759 3.290 1.00 90.19 99 GLU A C 1
ATOM 819 O O . GLU A 1 99 ? 8.044 -7.167 2.438 1.00 90.19 99 GLU A O 1
ATOM 824 N N . VAL A 1 100 ? 6.904 -8.994 3.111 1.00 92.88 100 VAL A N 1
ATOM 825 C CA . VAL A 1 100 ? 7.103 -9.765 1.882 1.00 92.88 100 VAL A CA 1
ATOM 826 C C . VAL A 1 100 ? 6.403 -9.075 0.716 1.00 92.88 100 VAL A C 1
ATOM 828 O O . VAL A 1 100 ? 7.024 -8.874 -0.323 1.00 92.88 100 VAL A O 1
ATOM 831 N N . ILE A 1 101 ? 5.148 -8.649 0.899 1.00 94.62 101 ILE A N 1
ATOM 832 C CA . ILE A 1 101 ? 4.389 -7.915 -0.126 1.00 94.62 101 ILE A CA 1
ATOM 833 C C . ILE A 1 101 ? 5.100 -6.609 -0.493 1.00 94.62 101 ILE A C 1
ATOM 835 O O . ILE A 1 101 ? 5.325 -6.351 -1.672 1.00 94.62 101 ILE A O 1
ATOM 839 N N . PHE A 1 102 ? 5.491 -5.807 0.502 1.00 94.50 102 PHE A N 1
ATOM 840 C CA . PHE A 1 102 ? 6.196 -4.547 0.273 1.00 94.50 102 PHE A CA 1
ATOM 841 C C . PHE A 1 102 ? 7.497 -4.777 -0.499 1.00 94.50 102 PHE A C 1
ATOM 843 O O . PHE A 1 102 ? 7.734 -4.157 -1.529 1.00 94.50 102 PHE A O 1
ATOM 850 N N . THR A 1 103 ? 8.308 -5.737 -0.050 1.00 93.06 103 THR A N 1
ATOM 851 C CA . THR A 1 103 ? 9.584 -6.075 -0.691 1.00 93.06 103 THR A CA 1
ATOM 852 C C . THR A 1 103 ? 9.387 -6.576 -2.120 1.00 93.06 103 THR A C 1
ATOM 854 O O . THR A 1 103 ? 10.176 -6.217 -2.993 1.00 93.06 103 THR A O 1
ATOM 857 N N . ALA A 1 104 ? 8.345 -7.367 -2.389 1.00 94.31 104 ALA A N 1
ATOM 858 C CA . ALA A 1 104 ? 8.020 -7.831 -3.734 1.00 94.31 104 ALA A CA 1
ATOM 859 C C . ALA A 1 104 ? 7.675 -6.661 -4.667 1.00 94.31 104 ALA A C 1
ATOM 861 O O . ALA A 1 104 ? 8.217 -6.592 -5.768 1.00 94.31 104 ALA A O 1
ATOM 862 N N . ILE A 1 105 ? 6.843 -5.720 -4.208 1.00 94.56 105 ILE A N 1
ATOM 863 C CA . ILE A 1 105 ? 6.465 -4.517 -4.966 1.00 94.56 105 ILE A CA 1
ATOM 864 C C . ILE A 1 105 ? 7.694 -3.643 -5.225 1.00 94.56 105 ILE A C 1
ATOM 866 O O . ILE A 1 105 ? 7.995 -3.361 -6.385 1.00 94.56 105 ILE A O 1
ATOM 870 N N . SER A 1 106 ? 8.441 -3.269 -4.178 1.00 92.38 106 SER A N 1
ATOM 871 C CA . SER A 1 106 ? 9.661 -2.466 -4.327 1.00 92.38 106 SER A CA 1
ATOM 872 C C . SER A 1 106 ? 10.648 -3.143 -5.276 1.00 92.38 106 SER A C 1
ATOM 874 O O . SER A 1 106 ? 11.206 -2.487 -6.143 1.00 92.38 106 SER A O 1
ATOM 876 N N . THR A 1 107 ? 10.845 -4.461 -5.169 1.00 91.25 107 THR A N 1
ATOM 877 C CA . THR A 1 107 ? 11.774 -5.194 -6.044 1.00 91.25 107 THR A CA 1
ATOM 878 C C . THR A 1 107 ? 11.305 -5.215 -7.494 1.00 91.25 107 THR A C 1
ATOM 880 O O . THR A 1 107 ? 12.133 -5.036 -8.385 1.00 91.25 107 THR A O 1
ATOM 883 N N . PHE A 1 108 ? 10.011 -5.446 -7.736 1.00 90.31 108 PHE A N 1
ATOM 884 C CA . PHE A 1 108 ? 9.435 -5.455 -9.078 1.00 90.31 108 PHE A CA 1
ATOM 885 C C . PHE A 1 108 ? 9.646 -4.101 -9.757 1.00 90.31 108 PHE A C 1
ATOM 887 O O . PHE A 1 108 ? 10.266 -4.043 -10.815 1.00 90.31 108 PHE A O 1
ATOM 894 N N . PHE A 1 109 ? 9.236 -3.009 -9.110 1.00 85.94 109 PHE A N 1
ATOM 895 C CA . PHE A 1 109 ? 9.360 -1.686 -9.712 1.00 85.94 109 PHE A CA 1
ATOM 896 C C . PHE A 1 109 ? 10.820 -1.216 -9.761 1.00 85.94 109 PHE A C 1
ATOM 898 O O . PHE A 1 109 ? 11.290 -0.890 -10.839 1.00 85.94 109 PHE A O 1
ATOM 905 N N . MET A 1 110 ? 11.614 -1.305 -8.689 1.00 80.81 110 MET A N 1
ATOM 906 C CA . MET A 1 110 ? 13.016 -0.838 -8.712 1.00 80.81 110 MET A CA 1
ATOM 907 C C . MET A 1 110 ? 13.886 -1.542 -9.761 1.00 80.81 110 MET A C 1
ATOM 909 O O . MET A 1 110 ? 14.752 -0.913 -10.369 1.00 80.81 110 MET A O 1
ATOM 913 N N . LYS A 1 111 ? 13.680 -2.846 -9.993 1.00 76.12 111 LYS A N 1
ATOM 914 C CA . LYS A 1 111 ? 14.455 -3.577 -11.007 1.00 76.12 111 LYS A CA 1
ATOM 915 C C . LYS A 1 111 ? 14.002 -3.271 -12.427 1.00 76.12 111 LYS A C 1
ATOM 917 O O . LYS A 1 111 ? 14.839 -3.283 -13.327 1.00 76.12 111 LYS A O 1
ATOM 922 N N . VAL A 1 112 ? 12.722 -2.978 -12.635 1.00 67.88 112 VAL A N 1
ATOM 923 C CA . VAL A 1 112 ? 12.242 -2.586 -13.962 1.00 67.88 112 VAL A CA 1
ATOM 924 C C . VAL A 1 112 ? 12.654 -1.145 -14.283 1.00 67.88 112 VAL A C 1
ATOM 926 O O . VAL A 1 112 ? 13.167 -0.903 -15.367 1.00 67.88 112 VAL A O 1
ATOM 929 N N . LEU A 1 113 ? 12.611 -0.232 -13.309 1.00 60.62 113 LEU A N 1
ATOM 930 C CA . LEU A 1 113 ? 13.086 1.153 -13.455 1.00 60.62 113 LEU A CA 1
ATOM 931 C C . LEU A 1 113 ? 14.567 1.261 -13.821 1.00 60.62 113 LEU A C 1
ATOM 933 O O . LEU A 1 113 ? 14.955 2.105 -14.623 1.00 60.62 113 LEU A O 1
ATOM 937 N N . ALA A 1 114 ? 15.405 0.377 -13.275 1.00 53.53 114 ALA A N 1
ATOM 938 C CA . ALA A 1 114 ? 16.824 0.325 -13.617 1.00 53.53 114 ALA A CA 1
ATOM 939 C C . ALA A 1 114 ? 17.087 -0.129 -15.068 1.00 53.53 114 ALA A C 1
ATOM 941 O O . ALA A 1 114 ? 18.205 0.018 -15.558 1.00 53.53 114 ALA A O 1
ATOM 942 N N . SER A 1 115 ? 16.082 -0.690 -15.749 1.00 49.34 115 SER A N 1
ATOM 943 C CA . SER A 1 115 ? 16.201 -1.204 -17.119 1.00 49.34 115 SER A CA 1
ATOM 944 C C . SER A 1 115 ? 15.980 -0.129 -18.190 1.00 49.34 115 SER A C 1
ATOM 946 O O . SER A 1 115 ? 16.475 -0.298 -19.301 1.00 49.34 115 SER A O 1
ATOM 948 N N . ASP A 1 116 ? 15.290 0.966 -17.846 1.00 46.50 116 ASP A N 1
ATOM 949 C CA . ASP A 1 116 ? 14.977 2.091 -18.748 1.00 46.50 116 ASP A CA 1
ATOM 950 C C . ASP A 1 116 ? 16.060 3.183 -18.769 1.00 46.50 116 ASP A C 1
ATOM 952 O O . ASP A 1 116 ? 15.996 4.116 -19.568 1.00 46.50 116 ASP A O 1
ATOM 956 N N . VAL A 1 117 ? 17.087 3.072 -17.921 1.00 40.44 117 VAL A N 1
ATOM 957 C CA . VAL A 1 117 ? 18.290 3.908 -18.012 1.00 40.44 117 VAL A CA 1
ATOM 958 C C . VAL A 1 117 ? 19.283 3.220 -18.952 1.00 40.44 117 VAL A C 1
ATOM 960 O O . VAL A 1 117 ? 20.229 2.563 -18.512 1.00 40.44 117 VAL A O 1
ATOM 963 N N . LYS A 1 118 ? 19.049 3.337 -20.260 1.00 34.84 118 LYS A N 1
ATOM 964 C CA . LYS A 1 118 ? 20.041 3.041 -21.300 1.00 34.84 118 LYS A CA 1
ATOM 965 C C . LYS A 1 118 ? 20.082 4.138 -22.347 1.00 34.84 118 LYS A C 1
ATOM 967 O O . LYS A 1 118 ? 19.001 4.522 -22.836 1.00 34.84 118 LYS A O 1
#

Organism: Pectobacterium parmentieri (NCBI:txid1905730)

Radius of gyration: 15.07 Å; chains: 1; bounding box: 40×30×41 Å

Foldseek 3Di:
DFWDWDQDPVDRAIEIEGDPVNCVVLQQAALQLLVLLVVLVQLVVCVVRVRYDYDPVRVVSSVVSNVVRDHDDDPDPVVVVVVVVVSVCSSPDPDPDSVVSSCVSRCVVVVVVVVPPD